Protein AF-A0A938AWG0-F1 (afdb_monomer_lite)

Secondary structure (DSSP, 8-state):
-HHHHHHHHHHHHHHHHHHTT-EEEESS--SS--PPPPTTS-TTT-TTGGG-SEEEE-TTS-EEEEEEEE-SS-HHHHHHHHGGGGG-TTPEEEEEE-SSSHHHHHHHHHHHHHHHS-TT-

Sequence (121 aa):
MPGDKHNDIVRSIVQLGKSLSFRPYAVDNVGEPCIPLPRSIDSGMLTDVEQIDAIWFNEFLFPKYAFEVEITTGVKPGIQRLYQLRHFVDCKLFVVIEAGGDSAEAYRNKFDRIIESDPFN

Foldseek 3Di:
DVVVVQLVVLVVVCVVLVVVVWQKDALDPSVDDHDPQDVVPVCVQLVCLSVFGMFTAHPVRQTQETEDEDADLDPVVNVVNQVSCVVRVNYDYDYHYDPDDPSVVVNVVVVVVCVVPPVPD

pLDDT: mean 84.15, std 13.61, range [40.16, 98.19]

Structure (mmCIF, N/CA/C/O backbone):
data_AF-A0A938AWG0-F1
#
_entry.id   AF-A0A938AWG0-F1
#
loop_
_atom_site.group_PDB
_atom_site.id
_atom_site.type_symbol
_atom_site.label_atom_id
_atom_site.label_alt_id
_atom_site.label_comp_id
_atom_site.label_asym_id
_atom_site.label_entity_id
_atom_site.label_seq_id
_atom_site.pdbx_PDB_ins_code
_atom_site.Cartn_x
_atom_site.Cartn_y
_atom_site.Cartn_z
_atom_site.occupancy
_atom_site.B_iso_or_equiv
_atom_site.auth_seq_id
_atom_site.auth_comp_id
_atom_site.auth_asym_id
_atom_site.auth_atom_id
_atom_site.pdbx_PDB_model_num
ATOM 1 N N . MET A 1 1 ? 9.842 14.387 -13.574 1.00 40.16 1 MET A N 1
ATOM 2 C CA . MET A 1 1 ? 10.834 13.744 -12.674 1.00 40.16 1 MET A CA 1
ATOM 3 C C . MET A 1 1 ? 10.245 12.413 -12.206 1.00 40.16 1 MET A C 1
ATOM 5 O O . MET A 1 1 ? 9.034 12.272 -12.285 1.00 40.16 1 MET A O 1
ATOM 9 N N . PRO A 1 2 ? 11.029 11.427 -11.740 1.00 48.06 2 PRO A N 1
ATOM 10 C CA . PRO A 1 2 ? 10.503 10.126 -11.291 1.00 48.06 2 PRO A CA 1
ATOM 11 C C . PRO A 1 2 ? 9.385 10.204 -10.227 1.00 48.06 2 PRO A C 1
ATOM 13 O O . PRO A 1 2 ? 8.542 9.314 -10.175 1.00 48.06 2 PRO A O 1
ATOM 16 N N . GLY A 1 3 ? 9.325 11.291 -9.444 1.00 57.06 3 GLY A N 1
ATOM 17 C CA . GLY A 1 3 ? 8.281 11.525 -8.435 1.00 57.06 3 GLY A CA 1
ATOM 18 C C . GLY A 1 3 ? 6.873 11.804 -8.978 1.00 57.06 3 GLY A C 1
ATOM 19 O O . GLY A 1 3 ? 5.908 11.605 -8.250 1.00 57.06 3 GLY A O 1
ATOM 20 N N . ASP A 1 4 ? 6.721 12.201 -10.247 1.00 76.75 4 ASP A N 1
ATOM 21 C CA . ASP A 1 4 ? 5.393 12.508 -10.802 1.00 76.75 4 ASP A CA 1
ATOM 22 C C . ASP A 1 4 ? 4.584 11.218 -11.026 1.00 76.75 4 ASP A C 1
ATOM 24 O O . ASP A 1 4 ? 3.445 11.090 -10.587 1.00 76.75 4 ASP A O 1
ATOM 28 N N . LYS A 1 5 ? 5.217 10.201 -11.625 1.00 85.94 5 LYS A N 1
ATOM 29 C CA . LYS A 1 5 ? 4.547 8.947 -11.996 1.00 85.94 5 LYS A CA 1
ATOM 30 C C . LYS A 1 5 ? 4.267 8.035 -10.801 1.00 85.94 5 LYS A C 1
ATOM 32 O O . LYS A 1 5 ? 3.223 7.391 -10.767 1.00 85.94 5 LYS A O 1
ATOM 37 N N . HIS A 1 6 ? 5.181 7.995 -9.830 1.00 89.12 6 HIS A N 1
ATOM 38 C CA . HIS A 1 6 ? 4.977 7.285 -8.563 1.00 89.12 6 HIS A CA 1
ATOM 39 C C . HIS A 1 6 ? 3.702 7.765 -7.882 1.00 89.12 6 HIS A C 1
ATOM 41 O O . HIS A 1 6 ? 2.768 6.995 -7.654 1.00 89.12 6 HIS A O 1
ATOM 47 N N . ASN A 1 7 ? 3.630 9.077 -7.674 1.00 91.69 7 ASN A N 1
ATOM 48 C CA . ASN A 1 7 ? 2.528 9.693 -6.962 1.00 91.69 7 ASN A CA 1
ATOM 49 C C . ASN A 1 7 ? 1.218 9.600 -7.746 1.00 91.69 7 ASN A C 1
ATOM 51 O O . ASN A 1 7 ? 0.165 9.499 -7.125 1.00 91.69 7 ASN A O 1
ATOM 55 N N . ASP A 1 8 ? 1.252 9.565 -9.080 1.00 92.50 8 ASP A N 1
ATOM 56 C CA . ASP A 1 8 ? 0.058 9.323 -9.896 1.00 92.50 8 ASP A CA 1
ATOM 57 C C . ASP A 1 8 ? -0.508 7.900 -9.715 1.00 92.50 8 ASP A C 1
ATOM 59 O O . ASP A 1 8 ? -1.729 7.723 -9.617 1.00 92.50 8 ASP A O 1
ATOM 63 N N . ILE A 1 9 ? 0.354 6.880 -9.612 1.00 93.38 9 ILE A N 1
ATOM 64 C CA . ILE A 1 9 ? -0.075 5.501 -9.322 1.00 93.38 9 ILE A CA 1
ATOM 65 C C . ILE A 1 9 ? -0.610 5.407 -7.891 1.00 93.38 9 ILE A C 1
ATOM 67 O O . ILE A 1 9 ? -1.716 4.902 -7.689 1.00 93.38 9 ILE A O 1
ATOM 71 N N . VAL A 1 10 ? 0.117 5.940 -6.904 1.00 95.19 10 VAL A N 1
ATOM 72 C CA . VAL A 1 10 ? -0.331 5.950 -5.501 1.00 95.19 10 VAL A CA 1
ATOM 73 C C . VAL A 1 10 ? -1.656 6.709 -5.359 1.00 95.19 10 VAL A C 1
ATOM 75 O O . VAL A 1 10 ? -2.578 6.211 -4.712 1.00 95.19 10 VAL A O 1
ATOM 78 N N . ARG A 1 11 ? -1.830 7.853 -6.038 1.00 96.25 11 ARG A N 1
ATOM 79 C CA . ARG A 1 11 ? -3.111 8.582 -6.094 1.00 96.25 11 ARG A CA 1
ATOM 80 C C . ARG A 1 11 ? -4.235 7.696 -6.624 1.00 96.25 11 ARG A C 1
ATOM 82 O O . ARG A 1 11 ? -5.308 7.655 -6.026 1.00 96.25 11 ARG A O 1
ATOM 89 N N . SER A 1 12 ? -3.984 6.965 -7.709 1.00 96.50 12 SER A N 1
ATOM 90 C CA . SER A 1 12 ? -4.964 6.048 -8.303 1.00 96.50 12 SER A CA 1
ATOM 91 C C . SER A 1 12 ? -5.350 4.924 -7.331 1.00 96.50 12 SER A C 1
ATOM 93 O O . SER A 1 12 ? -6.531 4.605 -7.190 1.00 96.50 12 SER A O 1
ATOM 95 N N . ILE A 1 13 ? -4.377 4.370 -6.598 1.00 97.38 13 ILE A N 1
ATOM 96 C CA . ILE A 1 13 ? -4.604 3.376 -5.537 1.00 97.38 13 ILE A CA 1
ATOM 97 C C . ILE A 1 13 ? -5.467 3.974 -4.416 1.00 97.38 13 ILE A C 1
ATOM 99 O O . ILE A 1 13 ? -6.452 3.369 -3.998 1.00 97.38 13 ILE A O 1
ATOM 103 N N . VAL A 1 14 ? -5.158 5.182 -3.943 1.00 98.19 14 VAL A N 1
ATOM 104 C CA . VAL A 1 14 ? -5.939 5.865 -2.897 1.00 98.19 14 VAL A CA 1
ATOM 105 C C . VAL A 1 14 ? -7.388 6.102 -3.339 1.00 98.19 14 VAL A C 1
ATOM 107 O O . VAL A 1 14 ? -8.324 5.792 -2.595 1.00 98.19 14 VAL A O 1
ATOM 110 N N . GLN A 1 15 ? -7.594 6.611 -4.556 1.00 98.12 15 GLN A N 1
ATOM 111 C CA . GLN A 1 15 ? -8.924 6.861 -5.119 1.00 98.12 15 GLN A CA 1
ATOM 112 C C . GLN A 1 15 ? -9.733 5.568 -5.272 1.00 98.12 15 GLN A C 1
ATOM 114 O O . GLN A 1 15 ? -10.911 5.529 -4.901 1.00 98.12 15 GLN A O 1
ATOM 119 N N . LEU A 1 16 ? -9.098 4.491 -5.745 1.00 98.06 16 LEU A N 1
ATOM 120 C CA . LEU A 1 16 ? -9.731 3.180 -5.856 1.00 98.06 16 LEU A CA 1
ATOM 121 C C . LEU A 1 16 ? -10.168 2.661 -4.481 1.00 98.06 16 LEU A C 1
ATOM 123 O O . LEU A 1 16 ? -11.325 2.270 -4.321 1.00 98.06 16 LEU A O 1
ATOM 127 N N . GLY A 1 17 ? -9.296 2.735 -3.473 1.00 97.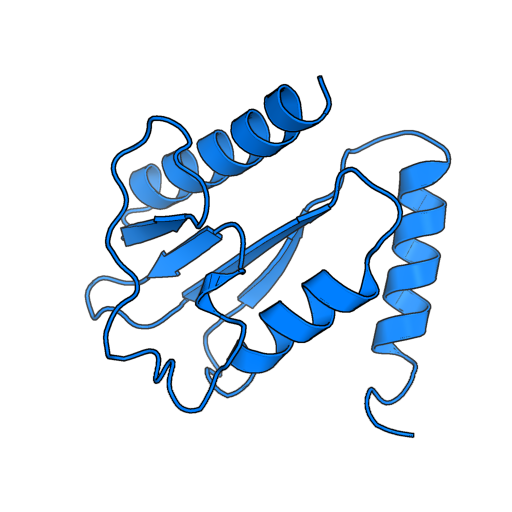94 17 GLY A N 1
ATOM 128 C CA . GLY A 1 17 ? -9.617 2.331 -2.104 1.00 97.94 17 GLY A CA 1
ATOM 129 C C . GLY A 1 17 ? -10.846 3.056 -1.556 1.00 97.94 17 GLY A C 1
ATOM 130 O O . GLY A 1 17 ? -11.767 2.414 -1.049 1.00 97.94 17 GLY A O 1
ATOM 131 N N . LYS A 1 18 ? -10.919 4.381 -1.742 1.00 97.31 18 LYS A N 1
ATOM 132 C CA . LYS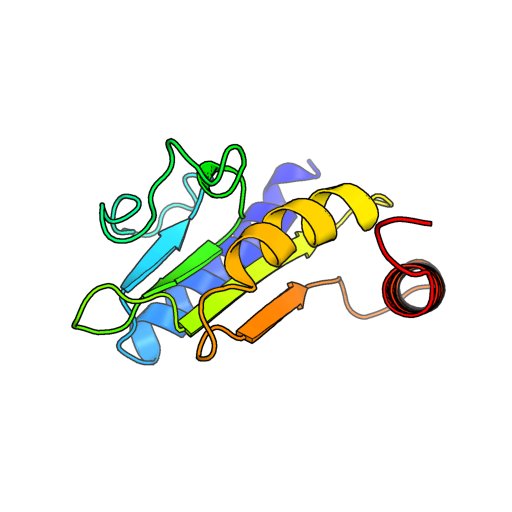 A 1 18 ? -12.089 5.194 -1.355 1.00 97.31 18 LYS A CA 1
ATOM 133 C C . LYS A 1 18 ? -13.360 4.758 -2.078 1.00 97.31 18 LYS A C 1
ATOM 135 O O . LYS A 1 18 ? -14.396 4.608 -1.436 1.00 97.31 18 LYS A O 1
ATOM 140 N N . SER A 1 19 ? -13.286 4.527 -3.392 1.00 98.00 19 SER A N 1
ATOM 141 C CA . SER A 1 19 ? -14.442 4.089 -4.193 1.00 98.00 19 SER A CA 1
ATOM 142 C C . SER A 1 19 ? -14.996 2.731 -3.743 1.00 98.00 19 SER A C 1
ATOM 144 O O . SER A 1 19 ? -16.193 2.477 -3.847 1.00 98.00 19 SER A O 1
ATOM 146 N N . LEU A 1 20 ? -14.133 1.892 -3.165 1.00 97.56 20 LEU A N 1
ATOM 147 C CA . LEU A 1 20 ? -14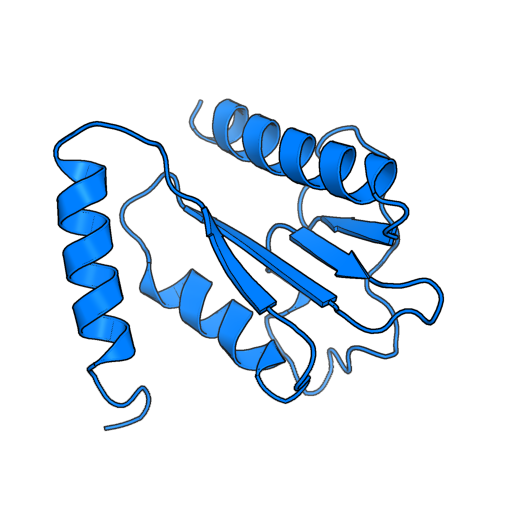.464 0.586 -2.599 1.00 97.56 20 LEU A CA 1
ATOM 148 C C . LEU A 1 20 ? -14.783 0.648 -1.092 1.00 97.56 20 LEU A C 1
ATOM 150 O O . LEU A 1 20 ? -14.841 -0.387 -0.434 1.00 97.56 20 LEU A O 1
ATOM 154 N N . SER A 1 21 ? -15.025 1.845 -0.545 1.00 96.94 21 SER A N 1
ATOM 155 C CA . SER A 1 21 ? -15.359 2.092 0.870 1.00 96.94 21 SER A CA 1
ATOM 156 C C . SER A 1 21 ? -14.264 1.726 1.885 1.00 96.94 21 SER A C 1
ATOM 158 O O . SER A 1 21 ? -14.551 1.543 3.070 1.00 96.94 21 SER A O 1
ATOM 160 N N . PHE A 1 22 ? -13.000 1.660 1.461 1.00 98.12 22 PHE A N 1
ATOM 161 C CA . PHE A 1 22 ? -11.865 1.591 2.381 1.00 98.12 22 PHE A CA 1
ATOM 162 C C . PHE A 1 22 ? -11.447 2.981 2.864 1.00 98.12 22 PHE A C 1
ATOM 164 O O . PHE A 1 22 ? -11.756 4.010 2.259 1.00 98.12 22 PHE A O 1
ATOM 171 N N . ARG A 1 23 ? -10.697 3.005 3.967 1.00 97.81 23 ARG A N 1
ATOM 172 C CA . ARG A 1 23 ? -10.044 4.200 4.508 1.00 97.81 23 ARG A CA 1
ATOM 173 C C . ARG A 1 23 ? -8.549 4.120 4.190 1.00 97.81 23 ARG A C 1
ATOM 175 O O . ARG A 1 23 ? -7.850 3.369 4.867 1.00 97.81 23 ARG A O 1
ATOM 182 N N . PRO A 1 24 ? -8.056 4.803 3.147 1.00 97.88 24 PRO A N 1
ATOM 183 C CA . PRO A 1 24 ? -6.656 4.706 2.760 1.00 97.88 24 PRO A CA 1
ATOM 184 C C . PRO A 1 24 ? -5.748 5.594 3.616 1.00 97.88 24 PRO A C 1
ATOM 186 O O . PRO A 1 24 ? -6.116 6.707 3.993 1.00 97.88 24 PRO A O 1
ATOM 189 N N . TYR A 1 25 ? -4.549 5.086 3.859 1.00 96.94 25 TYR A N 1
ATOM 190 C CA . TYR A 1 25 ? -3.336 5.801 4.235 1.00 96.94 25 TYR A CA 1
ATOM 191 C C . TYR A 1 25 ? -2.412 5.848 3.012 1.00 96.94 25 TYR A C 1
ATOM 193 O O . TYR A 1 25 ? -2.405 4.896 2.227 1.00 96.94 25 TYR A O 1
ATOM 201 N N . ALA A 1 26 ? -1.633 6.918 2.879 1.00 96.50 26 ALA A N 1
ATOM 202 C CA . ALA A 1 26 ? -0.515 7.008 1.948 1.00 96.50 26 ALA A CA 1
ATOM 203 C C . ALA A 1 26 ? 0.653 7.729 2.630 1.00 96.50 26 ALA A C 1
ATOM 205 O O . ALA A 1 26 ? 0.411 8.674 3.389 1.00 96.50 26 ALA A O 1
ATOM 206 N N . VAL A 1 27 ? 1.886 7.284 2.371 1.00 93.19 27 VAL A N 1
ATOM 207 C CA . VAL A 1 27 ? 3.096 7.915 2.933 1.00 93.19 27 VAL A CA 1
ATOM 208 C C . VAL A 1 27 ? 3.302 9.318 2.362 1.00 93.19 27 VAL A C 1
ATOM 210 O O . VAL A 1 27 ? 3.537 10.277 3.099 1.00 93.19 27 VAL A O 1
ATOM 213 N N . ASP A 1 28 ? 3.138 9.445 1.047 1.00 91.44 28 ASP A N 1
ATOM 214 C CA . ASP A 1 28 ? 3.310 10.691 0.321 1.00 91.44 28 ASP A CA 1
ATOM 215 C C . ASP A 1 28 ? 2.006 11.484 0.243 1.00 91.44 28 ASP A C 1
ATOM 217 O O . ASP A 1 28 ? 0.898 10.948 0.120 1.00 91.44 28 ASP A O 1
ATOM 221 N N . ASN A 1 29 ? 2.136 12.812 0.220 1.00 91.06 29 ASN A N 1
ATOM 222 C CA . ASN A 1 29 ? 1.010 13.680 -0.087 1.00 91.06 29 ASN A CA 1
ATOM 223 C C . ASN A 1 29 ? 0.705 13.639 -1.590 1.00 91.06 29 ASN A C 1
ATOM 225 O O . ASN A 1 29 ? 1.242 14.415 -2.381 1.00 91.06 29 ASN A O 1
ATOM 229 N N . VAL A 1 30 ? -0.212 12.755 -1.971 1.00 92.56 30 VAL A N 1
ATOM 230 C CA . VAL A 1 30 ? -0.650 12.583 -3.362 1.00 92.56 30 VAL A CA 1
ATOM 231 C C . VAL A 1 30 ? -1.824 13.488 -3.760 1.00 92.56 30 VAL A C 1
ATOM 233 O O . VAL A 1 30 ? -2.393 13.322 -4.839 1.00 92.56 30 VAL A O 1
ATOM 236 N N . GLY A 1 31 ? -2.193 14.467 -2.926 1.00 91.94 31 GLY A N 1
ATOM 237 C CA . GLY A 1 31 ? -3.313 15.384 -3.184 1.00 91.94 31 GLY A CA 1
ATOM 238 C C . GLY A 1 31 ? -4.699 14.783 -2.919 1.00 91.94 31 GLY A C 1
ATOM 239 O O . GLY A 1 31 ? -5.706 15.395 -3.261 1.00 91.94 31 GLY A O 1
ATOM 240 N N . GLU A 1 32 ? -4.759 13.606 -2.292 1.00 92.56 32 GLU A N 1
ATOM 241 C CA . GLU A 1 32 ? -5.994 12.939 -1.883 1.00 92.56 32 GLU A CA 1
ATOM 242 C C . GLU A 1 32 ? -6.083 12.848 -0.356 1.00 92.56 32 GLU A C 1
ATOM 244 O O . GLU A 1 32 ? -5.130 12.394 0.281 1.00 92.56 32 GLU A O 1
ATOM 249 N N . PRO A 1 33 ? -7.229 13.202 0.257 1.00 94.19 33 PRO A N 1
ATOM 250 C CA . PRO A 1 33 ? -7.426 13.006 1.687 1.00 94.19 33 PRO A CA 1
ATOM 251 C C . PRO A 1 33 ? -7.251 11.536 2.082 1.00 94.19 33 PRO A C 1
ATOM 253 O O . PRO A 1 33 ? -7.971 10.674 1.563 1.00 94.19 33 PRO A O 1
ATOM 256 N N . CYS A 1 34 ? -6.335 11.288 3.016 1.00 96.81 34 CYS A N 1
ATOM 257 C CA . CYS A 1 34 ? -6.034 9.987 3.611 1.00 96.81 34 CYS A CA 1
ATOM 258 C C . CYS A 1 34 ? -6.161 10.067 5.137 1.00 96.81 34 CYS A C 1
ATOM 260 O O . CYS A 1 34 ? -6.049 11.145 5.727 1.00 96.81 34 CYS A O 1
ATOM 262 N N . ILE A 1 35 ? -6.406 8.928 5.783 1.00 95.88 35 ILE A N 1
ATOM 263 C CA . ILE A 1 35 ? -6.343 8.842 7.244 1.00 95.88 35 ILE A CA 1
ATOM 264 C C . ILE A 1 35 ? -4.878 8.765 7.700 1.00 95.88 35 ILE A C 1
ATOM 266 O O . ILE A 1 35 ? -4.044 8.245 6.957 1.00 95.88 35 ILE A O 1
ATOM 270 N N . PRO A 1 36 ? -4.540 9.236 8.913 1.00 93.31 36 PRO A N 1
ATOM 271 C CA . PRO A 1 36 ? -3.251 8.911 9.511 1.00 93.31 36 PRO A CA 1
ATOM 272 C C . PRO A 1 36 ? -3.160 7.407 9.788 1.00 93.31 36 PRO A C 1
ATOM 274 O O . PRO A 1 36 ? -4.186 6.729 9.913 1.00 93.31 36 PRO A O 1
ATOM 277 N N . LEU A 1 37 ? -1.935 6.900 9.941 1.00 91.12 37 LEU A N 1
ATOM 278 C CA . LEU A 1 37 ? -1.706 5.509 10.312 1.00 91.12 37 LEU A CA 1
ATOM 279 C C . LEU A 1 37 ? -2.431 5.196 11.642 1.00 91.12 37 LEU A C 1
ATOM 281 O O . LEU A 1 37 ? -2.197 5.880 12.646 1.00 91.12 37 LEU A O 1
ATOM 285 N N . PRO A 1 38 ? -3.354 4.218 11.674 1.00 90.75 38 PRO A N 1
ATOM 286 C CA . PRO A 1 38 ? -4.101 3.897 12.883 1.00 90.75 38 PRO A CA 1
ATOM 287 C C . PRO A 1 38 ? -3.221 3.296 13.978 1.00 90.75 38 PRO A C 1
ATOM 289 O O . PRO A 1 38 ? -2.306 2.533 13.697 1.00 90.75 38 PRO A O 1
ATOM 292 N N . ARG A 1 39 ? -3.593 3.512 15.245 1.00 83.94 39 ARG A N 1
ATOM 293 C CA . ARG A 1 39 ? -2.921 2.888 16.405 1.00 83.94 39 ARG A CA 1
ATOM 294 C C . ARG A 1 39 ? -3.031 1.359 16.456 1.00 83.94 39 ARG A C 1
ATOM 296 O O . ARG A 1 39 ? -2.340 0.738 17.252 1.00 83.94 39 ARG A O 1
ATOM 303 N N . SER A 1 40 ? -3.928 0.758 15.670 1.00 78.69 40 SER A N 1
ATOM 304 C CA . SER A 1 40 ? -3.995 -0.702 15.492 1.00 78.69 40 SER A CA 1
ATOM 305 C C . SER A 1 40 ? -2.738 -1.253 14.812 1.00 78.69 40 SER A C 1
ATOM 307 O O . SER A 1 40 ? -2.445 -2.439 14.936 1.00 78.69 40 SER A O 1
ATOM 309 N N . ILE A 1 41 ? -1.995 -0.392 14.116 1.00 81.44 41 ILE A N 1
ATOM 310 C CA . ILE A 1 41 ? -0.636 -0.642 13.668 1.00 81.44 41 ILE A CA 1
ATOM 311 C C . ILE A 1 41 ? 0.294 -0.155 14.779 1.00 81.44 41 ILE A C 1
ATOM 313 O O . ILE A 1 41 ? 0.431 1.048 15.003 1.00 81.44 41 ILE A O 1
ATOM 317 N N . ASP A 1 42 ? 0.912 -1.088 15.500 1.00 74.50 42 ASP A N 1
ATOM 318 C CA . ASP A 1 42 ? 1.931 -0.754 16.494 1.00 74.50 42 ASP A CA 1
ATOM 319 C C . ASP A 1 42 ? 3.226 -0.353 15.777 1.00 74.50 42 ASP A C 1
ATOM 321 O O . ASP A 1 42 ? 4.087 -1.186 15.488 1.00 74.50 42 ASP A O 1
ATOM 325 N N . SER A 1 43 ? 3.357 0.938 15.464 1.00 64.19 43 SER A N 1
ATOM 326 C CA . SER A 1 43 ? 4.560 1.493 14.836 1.00 64.19 43 SER A CA 1
ATOM 327 C C . SER A 1 43 ? 5.811 1.372 15.716 1.00 64.19 43 SER A C 1
ATOM 329 O O . SER A 1 43 ? 6.920 1.500 15.208 1.00 64.19 43 SER A O 1
ATOM 331 N N . GLY A 1 44 ? 5.668 1.076 17.016 1.00 61.62 44 GLY A N 1
ATOM 332 C CA . GLY A 1 44 ? 6.794 0.766 17.898 1.00 61.62 44 GLY A CA 1
ATOM 333 C C . GLY A 1 44 ? 7.388 -0.625 17.658 1.00 61.62 44 GLY A C 1
ATOM 334 O O . GLY A 1 44 ? 8.560 -0.846 17.956 1.00 61.62 44 GLY A O 1
ATOM 335 N N . MET A 1 45 ? 6.604 -1.552 17.097 1.00 61.72 45 MET A N 1
ATOM 336 C CA . MET A 1 45 ? 7.055 -2.895 16.709 1.00 61.72 45 MET A CA 1
ATOM 337 C C . MET A 1 45 ? 7.286 -3.052 15.205 1.00 61.72 45 MET A C 1
ATOM 339 O O . MET A 1 45 ? 8.041 -3.934 14.796 1.00 61.72 45 MET A O 1
ATOM 343 N N . LEU A 1 46 ? 6.646 -2.216 14.387 1.00 73.44 46 LEU A N 1
ATOM 344 C CA . LEU A 1 46 ? 6.704 -2.270 12.930 1.00 73.44 46 LEU A CA 1
ATOM 345 C C . LEU A 1 46 ? 7.396 -1.007 12.398 1.00 73.44 46 LEU A C 1
ATOM 347 O O . LEU A 1 46 ? 6.743 -0.033 12.020 1.00 73.44 46 LEU A O 1
ATOM 351 N N . THR A 1 47 ? 8.730 -1.029 12.431 1.00 73.06 47 THR A N 1
ATOM 352 C CA . THR A 1 47 ? 9.612 0.135 12.247 1.00 73.06 47 THR A CA 1
ATOM 353 C C . THR A 1 47 ? 9.468 0.853 10.913 1.00 73.06 47 THR A C 1
ATOM 355 O O . THR A 1 47 ? 9.767 2.038 10.852 1.00 73.06 47 THR A O 1
ATOM 358 N N . ASP A 1 48 ? 9.006 0.174 9.860 1.00 84.00 48 ASP A N 1
ATOM 359 C CA . ASP A 1 48 ? 8.968 0.752 8.509 1.00 84.00 48 ASP A CA 1
ATOM 360 C C . ASP A 1 48 ? 7.575 0.696 7.869 1.00 84.00 48 ASP A C 1
ATOM 362 O O . ASP A 1 48 ? 7.430 0.928 6.671 1.00 84.00 48 ASP A O 1
ATOM 366 N N . VAL A 1 49 ? 6.520 0.414 8.643 1.00 86.19 49 VAL A N 1
ATOM 367 C CA . VAL A 1 49 ? 5.146 0.412 8.103 1.00 86.19 49 VAL A CA 1
ATOM 368 C C . VAL A 1 49 ? 4.690 1.811 7.686 1.00 86.19 49 VAL A C 1
ATOM 370 O O . VAL A 1 49 ? 3.911 1.944 6.745 1.00 86.19 49 VAL A O 1
ATOM 373 N N . GLU A 1 50 ? 5.213 2.860 8.322 1.00 88.75 50 GLU A N 1
ATOM 374 C CA . GLU A 1 50 ? 4.994 4.251 7.900 1.00 88.75 50 GLU A CA 1
ATOM 375 C C . GLU A 1 50 ? 5.650 4.598 6.556 1.00 88.75 50 GLU A C 1
ATOM 377 O O . GLU A 1 50 ? 5.386 5.657 6.003 1.00 88.75 50 GLU A O 1
ATOM 382 N N . GLN A 1 51 ? 6.504 3.720 6.027 1.00 91.25 51 GLN A N 1
ATOM 383 C CA . GLN A 1 51 ? 7.140 3.891 4.723 1.00 91.25 51 GLN A CA 1
ATOM 384 C C . GLN A 1 51 ? 6.434 3.097 3.617 1.00 91.25 51 GLN A C 1
ATOM 386 O O . GLN A 1 51 ? 6.907 3.104 2.486 1.00 91.25 51 GLN A O 1
ATOM 391 N N . ILE A 1 52 ? 5.338 2.393 3.926 1.00 93.25 52 ILE A N 1
ATOM 392 C CA . ILE A 1 52 ? 4.537 1.703 2.910 1.00 93.25 52 ILE A CA 1
ATOM 393 C C . ILE A 1 52 ? 3.746 2.740 2.116 1.00 93.25 52 ILE A C 1
ATOM 395 O O . ILE A 1 52 ? 2.992 3.524 2.700 1.00 93.25 52 ILE A O 1
ATOM 399 N N . ASP A 1 53 ? 3.861 2.695 0.787 1.00 94.88 53 ASP A N 1
ATOM 400 C CA . ASP A 1 53 ? 3.307 3.727 -0.096 1.00 94.88 53 ASP A CA 1
ATOM 401 C C . ASP A 1 53 ? 1.811 3.956 0.101 1.00 94.88 53 ASP A C 1
ATOM 403 O O . ASP A 1 53 ? 1.357 5.102 0.164 1.00 94.88 53 ASP A O 1
ATOM 407 N N . ALA A 1 54 ? 1.036 2.872 0.225 1.00 97.12 54 ALA A N 1
ATOM 408 C CA . ALA A 1 54 ? -0.376 2.949 0.569 1.00 97.12 54 ALA A CA 1
ATOM 409 C C . ALA A 1 54 ? -0.873 1.733 1.360 1.00 97.12 54 ALA A C 1
ATOM 411 O O . ALA A 1 54 ? -0.523 0.586 1.084 1.00 97.12 54 ALA A O 1
ATOM 412 N N . ILE A 1 55 ? -1.788 1.977 2.301 1.00 97.44 55 ILE A N 1
ATOM 413 C CA . ILE A 1 55 ? -2.481 0.928 3.062 1.00 97.44 55 ILE A CA 1
ATOM 414 C C . ILE A 1 55 ? -3.974 1.226 3.072 1.00 97.44 55 ILE A C 1
ATOM 416 O O . ILE A 1 55 ? -4.397 2.341 3.365 1.00 97.44 55 ILE A O 1
ATOM 420 N N . TRP A 1 56 ? -4.800 0.228 2.778 1.00 97.94 56 TRP A N 1
ATOM 421 C CA . TRP A 1 56 ? -6.250 0.325 2.890 1.00 97.94 56 TRP A CA 1
ATOM 422 C C . TRP A 1 56 ? -6.734 -0.344 4.167 1.00 97.94 56 TRP A C 1
ATOM 424 O O . TRP A 1 56 ? -6.517 -1.540 4.391 1.00 97.94 56 TRP A O 1
ATOM 434 N N . PHE A 1 57 ? -7.467 0.425 4.965 1.00 97.00 57 PHE A N 1
ATOM 435 C CA . PHE A 1 57 ? -8.091 -0.041 6.192 1.00 97.00 57 PHE A CA 1
ATOM 436 C C . PHE A 1 57 ? -9.593 -0.246 6.009 1.00 97.00 57 PHE A C 1
ATOM 438 O O . PHE A 1 57 ? -10.254 0.502 5.284 1.00 97.00 57 PHE A O 1
ATOM 445 N N . ASN A 1 58 ? -10.150 -1.245 6.691 1.00 95.62 58 ASN A N 1
ATOM 446 C CA . ASN A 1 58 ? -11.601 -1.399 6.790 1.00 95.62 58 ASN A CA 1
ATOM 447 C C . ASN A 1 58 ? -12.221 -0.364 7.756 1.00 95.62 58 ASN A C 1
ATOM 449 O O . ASN A 1 58 ? -11.540 0.483 8.339 1.00 95.62 58 ASN A O 1
ATOM 453 N N . GLU A 1 59 ? -13.536 -0.447 7.957 1.00 94.94 59 GLU A N 1
ATOM 454 C CA . GLU A 1 59 ? -14.280 0.443 8.859 1.00 94.94 59 GLU A CA 1
ATOM 455 C C . GLU A 1 59 ? -13.820 0.387 10.330 1.00 94.94 59 GLU A C 1
ATOM 457 O O . GLU A 1 59 ? -13.953 1.376 11.056 1.00 94.94 59 GLU A O 1
ATOM 462 N N . PHE A 1 60 ? -13.217 -0.732 10.738 1.00 93.69 60 PHE A N 1
ATOM 463 C CA . PHE A 1 60 ? -12.667 -0.975 12.074 1.00 93.69 60 PHE A CA 1
ATOM 464 C C . PHE A 1 60 ? -11.171 -0.648 12.185 1.00 93.69 60 PHE A C 1
ATOM 466 O O . PHE A 1 60 ? -10.561 -0.927 13.212 1.00 93.69 60 PHE A O 1
ATOM 473 N N . LEU A 1 61 ? -10.577 -0.045 11.150 1.00 93.94 61 LEU A N 1
ATOM 474 C CA . LEU A 1 61 ? -9.158 0.315 11.096 1.00 93.94 61 LEU A CA 1
ATOM 475 C C . LEU A 1 61 ? -8.192 -0.884 11.146 1.00 93.94 61 LEU A C 1
ATOM 477 O O . LEU A 1 61 ? -7.055 -0.746 11.591 1.00 93.94 61 LEU A O 1
ATOM 481 N N . PHE A 1 62 ? -8.605 -2.051 10.648 1.00 93.38 62 PHE A N 1
ATOM 482 C CA . PHE A 1 62 ? -7.692 -3.166 10.383 1.00 93.38 62 PHE A CA 1
ATOM 483 C C . PHE A 1 62 ? -7.173 -3.108 8.942 1.00 93.38 62 PHE A C 1
ATOM 485 O O . PHE A 1 62 ? -7.971 -2.852 8.029 1.00 93.38 62 PHE A O 1
ATOM 492 N N . PRO A 1 63 ? -5.867 -3.347 8.714 1.00 95.00 63 PRO A N 1
ATOM 493 C CA . PRO A 1 63 ? -5.299 -3.343 7.373 1.00 95.00 63 PRO A CA 1
ATOM 494 C C . PRO A 1 63 ? -5.866 -4.517 6.567 1.00 95.00 63 PRO A C 1
ATOM 496 O O . PRO A 1 63 ? -5.898 -5.656 7.035 1.00 95.00 63 PRO A O 1
ATOM 499 N N . LYS A 1 64 ? -6.328 -4.241 5.347 1.00 96.44 64 LYS A N 1
ATOM 500 C CA . LYS A 1 64 ? -6.860 -5.254 4.421 1.00 96.44 64 LYS A CA 1
ATOM 501 C C . LYS A 1 64 ? -6.021 -5.391 3.156 1.00 96.44 64 LYS A C 1
ATOM 503 O O . LYS A 1 64 ? -5.901 -6.494 2.630 1.00 96.44 64 LYS A O 1
ATOM 508 N N . TYR A 1 65 ? -5.422 -4.296 2.699 1.00 97.94 65 TYR A N 1
ATOM 509 C CA . TYR A 1 65 ? -4.558 -4.275 1.522 1.00 97.94 65 TYR A CA 1
ATOM 510 C C . TYR A 1 65 ? -3.388 -3.327 1.780 1.00 97.94 65 TYR A C 1
ATOM 512 O O . TYR A 1 65 ? -3.601 -2.258 2.351 1.00 97.94 65 TYR A O 1
ATOM 520 N N . ALA A 1 66 ? -2.184 -3.701 1.370 1.00 96.81 66 ALA A N 1
ATOM 521 C CA . ALA A 1 66 ? -0.998 -2.855 1.437 1.00 96.81 66 ALA A CA 1
ATOM 522 C C . ALA A 1 66 ? -0.262 -2.899 0.099 1.00 96.81 66 ALA A C 1
ATOM 524 O O . ALA A 1 66 ? -0.199 -3.955 -0.534 1.00 96.81 66 ALA A O 1
ATOM 525 N N . PHE A 1 67 ? 0.255 -1.753 -0.327 1.00 96.06 67 PHE A N 1
ATOM 526 C CA . PHE A 1 67 ? 0.789 -1.546 -1.665 1.00 96.06 67 PHE A CA 1
ATOM 527 C C . PHE A 1 67 ? 2.148 -0.860 -1.588 1.00 96.06 67 PHE A C 1
ATOM 529 O O . PHE A 1 67 ? 2.287 0.154 -0.910 1.00 96.06 67 PHE A O 1
ATOM 536 N N . GLU A 1 68 ? 3.104 -1.403 -2.332 1.00 92.94 68 GLU A N 1
ATOM 537 C CA . GLU A 1 68 ? 4.381 -0.770 -2.669 1.00 92.94 68 GLU A CA 1
ATOM 538 C C . GLU A 1 68 ? 4.417 -0.533 -4.175 1.00 92.94 68 GLU A C 1
ATOM 540 O O . GLU A 1 68 ? 4.188 -1.467 -4.948 1.00 92.94 68 GLU A O 1
ATOM 545 N N . VAL A 1 69 ? 4.674 0.697 -4.600 1.00 90.50 69 VAL A N 1
ATOM 546 C CA . VAL A 1 69 ? 4.759 1.107 -5.998 1.00 90.50 69 VAL A CA 1
ATOM 547 C C . VAL A 1 69 ? 6.229 1.216 -6.380 1.00 90.50 69 VAL A C 1
ATOM 549 O O . VAL A 1 69 ? 6.899 2.215 -6.145 1.00 90.50 69 VAL A O 1
ATOM 552 N N . GLU A 1 70 ? 6.745 0.198 -7.056 1.00 84.75 70 GLU A N 1
ATOM 553 C CA . GLU A 1 70 ? 8.150 0.179 -7.441 1.00 84.75 70 GLU A CA 1
ATOM 554 C C . GLU A 1 70 ? 8.308 0.566 -8.916 1.00 84.75 70 GLU A C 1
ATOM 556 O O . GLU A 1 70 ? 8.006 -0.199 -9.835 1.00 84.75 70 GLU A O 1
ATOM 561 N N . ILE A 1 71 ? 8.808 1.784 -9.140 1.00 76.00 71 ILE A N 1
ATOM 562 C CA . ILE A 1 71 ? 9.138 2.316 -10.476 1.00 76.00 71 ILE A CA 1
ATO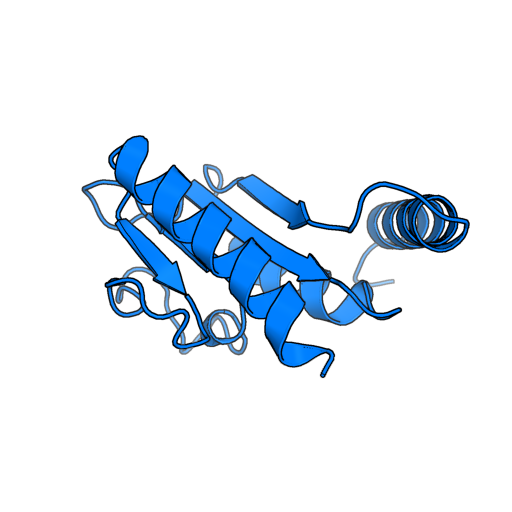M 563 C C . ILE A 1 71 ? 10.631 2.132 -10.797 1.00 76.00 71 ILE A C 1
ATOM 565 O O . ILE A 1 71 ? 11.039 2.217 -11.956 1.00 76.00 71 ILE A O 1
ATOM 569 N N . THR A 1 72 ? 11.462 1.845 -9.791 1.00 62.59 72 THR A N 1
ATOM 570 C CA . THR A 1 72 ? 12.912 1.671 -9.938 1.00 62.59 72 THR A CA 1
ATOM 571 C C . THR A 1 72 ? 13.352 0.235 -9.638 1.00 62.59 72 THR A C 1
ATOM 573 O O . THR A 1 72 ? 12.550 -0.680 -9.508 1.00 62.59 72 THR A O 1
ATOM 576 N N . THR A 1 73 ? 14.651 -0.058 -9.661 1.00 55.25 73 THR A N 1
ATOM 577 C CA . THR A 1 73 ? 15.142 -1.448 -9.685 1.00 55.25 73 THR A CA 1
ATOM 578 C C . THR A 1 73 ? 15.247 -2.129 -8.307 1.00 55.25 73 THR A C 1
ATOM 580 O O . THR A 1 73 ? 16.028 -3.079 -8.174 1.00 55.25 73 THR A O 1
ATOM 583 N N . GLY A 1 74 ? 14.498 -1.682 -7.290 1.00 64.69 74 GLY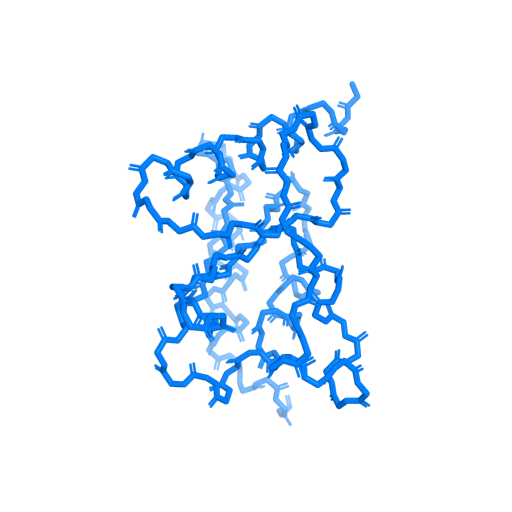 A N 1
ATOM 584 C CA . GLY A 1 74 ? 14.709 -2.042 -5.883 1.00 64.69 74 GLY A CA 1
ATOM 585 C C . GLY A 1 74 ? 13.568 -2.801 -5.196 1.00 64.69 74 GLY A C 1
ATOM 586 O O . GLY A 1 74 ? 12.988 -2.296 -4.254 1.00 64.69 74 GLY A O 1
ATOM 587 N N . VAL A 1 75 ? 13.311 -4.060 -5.565 1.00 71.00 75 VAL A N 1
ATOM 588 C CA . VAL A 1 75 ? 12.196 -4.873 -5.007 1.00 71.00 75 VAL A CA 1
ATOM 589 C C . VAL A 1 75 ? 12.335 -5.180 -3.503 1.00 71.00 75 VAL A C 1
ATOM 591 O O . VAL A 1 75 ? 11.352 -5.271 -2.770 1.00 71.00 75 VAL A O 1
ATOM 594 N N . LYS A 1 76 ? 13.570 -5.399 -3.031 1.00 76.19 76 LYS A N 1
ATOM 595 C CA . LYS A 1 76 ? 13.827 -5.996 -1.710 1.00 76.19 76 LYS A CA 1
ATOM 596 C C . LYS A 1 76 ? 13.349 -5.121 -0.535 1.00 76.19 76 LYS A C 1
ATOM 598 O O . LYS A 1 76 ? 12.675 -5.675 0.331 1.00 76.19 76 LYS A O 1
ATOM 603 N N . PRO A 1 77 ? 13.635 -3.805 -0.484 1.00 82.19 77 PRO A N 1
ATOM 604 C CA . PRO A 1 77 ? 13.159 -2.953 0.606 1.00 82.19 77 PRO A CA 1
ATOM 605 C C . PRO A 1 77 ? 11.629 -2.877 0.682 1.00 82.19 77 PRO A C 1
ATOM 607 O O . PRO A 1 77 ? 11.080 -3.047 1.766 1.00 82.19 77 PRO A O 1
ATOM 610 N N . GLY A 1 78 ? 10.938 -2.718 -0.455 1.00 83.75 78 GLY A N 1
ATOM 611 C CA . GLY A 1 78 ? 9.470 -2.687 -0.489 1.00 83.75 78 GLY A CA 1
ATOM 612 C C . GLY A 1 78 ? 8.844 -3.986 0.028 1.00 83.75 78 GLY A C 1
ATOM 613 O O . GLY A 1 78 ? 7.962 -3.961 0.884 1.00 83.75 78 GLY A O 1
ATOM 614 N N . ILE A 1 79 ? 9.374 -5.147 -0.382 1.00 86.12 79 ILE A N 1
ATOM 615 C CA . ILE A 1 79 ? 8.933 -6.441 0.171 1.00 86.12 79 ILE A CA 1
ATOM 616 C C . ILE A 1 79 ? 9.142 -6.494 1.688 1.00 86.12 79 ILE A C 1
ATOM 618 O O . ILE A 1 79 ? 8.251 -6.939 2.410 1.00 86.12 79 ILE A O 1
ATOM 622 N N . GLN A 1 80 ? 10.303 -6.056 2.186 1.00 86.56 80 GLN A N 1
ATOM 623 C CA . GLN A 1 80 ? 10.603 -6.087 3.619 1.00 86.56 80 GLN A CA 1
ATOM 624 C C . GLN A 1 80 ? 9.626 -5.230 4.430 1.00 86.56 80 GLN A C 1
ATOM 626 O O . GLN A 1 80 ? 9.188 -5.681 5.488 1.00 86.56 80 GLN A O 1
ATOM 631 N N . ARG A 1 81 ? 9.238 -4.052 3.922 1.00 88.94 81 ARG A N 1
ATOM 632 C CA . ARG A 1 81 ? 8.217 -3.196 4.543 1.00 88.94 81 ARG A CA 1
ATOM 633 C C . ARG A 1 81 ? 6.853 -3.879 4.578 1.00 88.94 81 ARG A C 1
ATOM 635 O O . ARG A 1 81 ? 6.275 -4.034 5.653 1.00 88.94 81 ARG A O 1
ATOM 642 N N . LEU A 1 82 ? 6.380 -4.396 3.441 1.00 90.19 82 LEU A N 1
ATOM 643 C CA . LEU A 1 82 ? 5.110 -5.132 3.364 1.00 90.19 82 LEU A CA 1
ATOM 644 C C . LEU A 1 82 ? 5.082 -6.346 4.300 1.00 90.19 82 LEU A C 1
ATOM 646 O O . LEU A 1 82 ? 4.074 -6.610 4.955 1.00 90.19 82 LEU A O 1
ATOM 650 N N . TYR A 1 83 ? 6.193 -7.075 4.409 1.00 87.94 83 TYR A N 1
ATOM 651 C CA . TYR A 1 83 ? 6.292 -8.280 5.230 1.00 87.94 83 TYR A CA 1
ATOM 652 C C . TYR A 1 83 ? 6.194 -8.009 6.742 1.00 87.94 83 TYR A C 1
ATOM 654 O O . TYR A 1 83 ? 5.972 -8.941 7.521 1.00 87.94 83 TYR A O 1
ATOM 662 N N . GLN A 1 84 ? 6.299 -6.753 7.187 1.00 87.69 84 GLN A N 1
ATOM 663 C CA . GLN A 1 84 ? 5.984 -6.371 8.570 1.00 87.69 84 GLN A CA 1
ATOM 664 C C . GLN A 1 84 ? 4.490 -6.564 8.876 1.00 87.69 84 GLN A C 1
ATOM 666 O O . GLN A 1 84 ? 4.121 -6.913 9.996 1.00 87.69 84 GLN A O 1
ATOM 671 N N . LEU A 1 85 ? 3.626 -6.460 7.860 1.00 89.44 85 LEU A N 1
ATOM 672 C CA . LEU A 1 85 ? 2.186 -6.682 7.987 1.00 89.44 85 LEU A CA 1
ATOM 673 C C . LEU A 1 85 ? 1.777 -8.164 7.918 1.00 89.44 85 LEU A C 1
ATOM 675 O O . LEU A 1 85 ? 0.592 -8.466 8.036 1.00 89.44 85 LEU A O 1
ATOM 679 N N . ARG A 1 86 ? 2.720 -9.112 7.798 1.00 86.69 86 ARG A N 1
ATOM 680 C CA . ARG A 1 86 ? 2.423 -10.560 7.688 1.00 86.69 86 ARG A CA 1
ATOM 681 C C . ARG A 1 86 ? 1.614 -11.135 8.853 1.00 86.69 86 ARG A C 1
ATOM 683 O O . ARG A 1 86 ? 0.986 -12.179 8.718 1.00 86.69 86 ARG A O 1
ATOM 690 N N . HIS A 1 87 ? 1.665 -10.483 10.013 1.00 85.00 87 HIS A N 1
ATOM 691 C CA . HIS A 1 87 ? 0.933 -10.900 11.207 1.00 85.00 87 HIS A CA 1
ATOM 692 C C . HIS A 1 87 ? -0.571 -10.592 11.109 1.00 85.00 87 HIS A C 1
ATOM 694 O O . HIS A 1 87 ? -1.370 -11.180 11.837 1.00 85.00 87 HIS A O 1
ATOM 700 N N . PHE A 1 88 ? -0.976 -9.718 10.181 1.00 88.25 88 PHE A N 1
ATOM 701 C CA . PHE A 1 88 ? -2.373 -9.456 9.860 1.00 88.25 88 PHE A CA 1
ATOM 702 C C . PHE A 1 88 ? -2.847 -10.463 8.807 1.00 88.25 88 PHE A C 1
ATOM 704 O O . PHE A 1 88 ? -2.725 -10.223 7.611 1.00 88.25 88 PHE A O 1
ATOM 711 N N . VAL A 1 89 ? -3.415 -11.586 9.256 1.00 83.50 89 VAL A N 1
ATOM 712 C CA . VAL A 1 89 ? -3.829 -12.724 8.400 1.00 83.50 89 VAL A CA 1
ATOM 713 C C . VAL A 1 89 ? -4.770 -12.353 7.245 1.00 83.50 89 VAL A C 1
ATOM 715 O O . VAL A 1 89 ? -4.783 -13.016 6.213 1.00 83.50 89 VAL A O 1
ATOM 718 N N . ASP A 1 90 ? -5.534 -11.276 7.409 1.00 89.94 90 ASP A N 1
ATOM 719 C CA . ASP A 1 90 ? -6.488 -10.768 6.423 1.00 89.94 90 ASP A CA 1
ATOM 720 C C . ASP A 1 90 ? -5.902 -9.694 5.488 1.00 89.94 90 ASP A C 1
ATOM 722 O O . ASP A 1 90 ? -6.614 -9.190 4.613 1.00 89.94 90 ASP A O 1
ATOM 726 N N . CYS A 1 91 ? -4.646 -9.293 5.696 1.00 93.94 91 CYS A N 1
ATOM 727 C CA . CYS A 1 91 ? -3.988 -8.258 4.915 1.00 93.94 91 CYS A CA 1
ATOM 728 C C . CYS A 1 91 ? -3.312 -8.869 3.686 1.00 93.94 91 CYS A C 1
ATOM 730 O O . CYS A 1 91 ? -2.424 -9.714 3.791 1.00 93.94 91 CYS A O 1
ATOM 732 N N . LYS A 1 92 ? -3.729 -8.425 2.500 1.00 95.31 92 LYS A N 1
ATOM 733 C CA . LYS A 1 92 ? -3.113 -8.814 1.231 1.00 95.31 92 LYS A CA 1
ATOM 734 C C . LYS A 1 92 ? -2.036 -7.805 0.840 1.00 95.31 92 LYS A C 1
ATOM 736 O O . LYS A 1 92 ? -2.284 -6.600 0.846 1.00 95.31 92 LYS A O 1
ATOM 741 N N . LEU A 1 93 ? -0.862 -8.307 0.477 1.00 93.06 93 LEU A N 1
ATOM 742 C CA . LEU A 1 93 ? 0.316 -7.504 0.157 1.00 93.06 93 LEU A CA 1
ATOM 743 C C . LEU A 1 93 ? 0.509 -7.458 -1.360 1.00 93.06 93 LEU A C 1
ATOM 745 O O . LEU A 1 93 ? 0.495 -8.503 -2.012 1.00 93.06 93 LEU A O 1
ATOM 749 N N . PHE A 1 94 ? 0.687 -6.263 -1.916 1.00 92.50 94 PHE A N 1
ATOM 750 C CA . PHE A 1 94 ? 0.849 -6.046 -3.349 1.00 92.50 94 PHE A CA 1
ATOM 751 C C . PHE A 1 94 ? 2.104 -5.243 -3.632 1.00 92.50 94 PHE A C 1
ATOM 753 O O . PHE A 1 94 ? 2.346 -4.202 -3.027 1.00 92.50 94 PHE A O 1
ATOM 760 N N . VAL A 1 95 ? 2.846 -5.701 -4.631 1.00 88.62 95 VAL A N 1
ATOM 761 C CA . VAL A 1 95 ? 3.872 -4.904 -5.289 1.00 88.62 95 VAL A CA 1
ATOM 762 C C . VAL A 1 95 ? 3.314 -4.495 -6.645 1.00 88.62 95 VAL A C 1
ATOM 764 O O . VAL A 1 95 ? 2.931 -5.343 -7.452 1.00 88.62 95 VAL A O 1
ATOM 767 N N . VAL A 1 96 ? 3.211 -3.192 -6.867 1.00 88.88 96 VAL A N 1
ATOM 768 C CA . VAL A 1 96 ? 2.683 -2.583 -8.082 1.00 88.88 96 VAL A CA 1
ATOM 769 C C . VAL A 1 96 ? 3.863 -2.115 -8.916 1.00 88.88 96 VAL A C 1
ATOM 771 O O . VAL A 1 96 ? 4.664 -1.296 -8.478 1.00 88.88 96 VAL A O 1
ATOM 774 N N . ILE A 1 97 ? 3.957 -2.644 -10.130 1.00 83.44 97 ILE A N 1
ATOM 775 C CA . ILE A 1 97 ? 5.002 -2.304 -11.094 1.00 83.44 97 ILE A CA 1
ATOM 776 C C . ILE A 1 97 ? 4.387 -1.756 -12.371 1.00 83.44 97 ILE A C 1
ATOM 778 O O . ILE A 1 97 ? 3.222 -2.013 -12.683 1.00 83.44 97 ILE A O 1
ATOM 782 N N . GLU A 1 98 ? 5.183 -1.023 -13.140 1.00 77.19 98 GLU A N 1
ATOM 783 C CA . GLU A 1 98 ? 4.774 -0.603 -14.472 1.00 77.19 98 GLU A CA 1
ATOM 784 C C . GLU A 1 98 ? 4.637 -1.809 -15.415 1.00 77.19 98 GLU A C 1
ATOM 786 O O . GLU A 1 98 ? 5.514 -2.672 -15.496 1.00 77.19 98 GLU A O 1
ATOM 791 N N . ALA A 1 99 ? 3.521 -1.861 -16.145 1.00 67.81 99 ALA A N 1
ATOM 792 C CA . ALA A 1 99 ? 3.294 -2.871 -17.164 1.00 67.81 99 ALA A CA 1
ATOM 793 C C . ALA A 1 99 ? 4.063 -2.516 -18.448 1.00 67.81 99 ALA A C 1
ATOM 795 O O . ALA A 1 99 ? 3.779 -1.504 -19.086 1.00 67.81 99 ALA A O 1
ATOM 796 N N . GLY A 1 100 ? 4.985 -3.392 -18.854 1.00 65.25 100 GLY A N 1
ATOM 797 C CA . GLY A 1 100 ? 5.702 -3.307 -20.130 1.00 65.25 100 GLY A CA 1
ATOM 798 C C . GLY A 1 100 ? 7.183 -2.936 -19.998 1.00 65.25 100 GLY A C 1
ATOM 799 O O . GLY A 1 100 ? 7.574 -2.148 -19.143 1.00 65.25 100 GLY A O 1
ATOM 800 N N . GLY A 1 101 ? 8.002 -3.523 -20.877 1.00 61.41 101 GLY A N 1
ATOM 801 C CA . GLY A 1 101 ? 9.457 -3.346 -20.938 1.00 61.41 101 GLY A CA 1
ATOM 802 C C . GLY A 1 101 ? 10.250 -4.500 -20.315 1.00 61.41 101 GLY A C 1
ATOM 803 O O . GLY A 1 101 ? 9.731 -5.258 -19.495 1.00 61.41 101 GLY A O 1
ATOM 804 N N . ASP A 1 102 ? 11.533 -4.604 -20.677 1.00 59.78 102 ASP A N 1
ATOM 805 C CA . ASP A 1 102 ? 12.482 -5.597 -20.134 1.00 59.78 102 ASP A CA 1
ATOM 806 C C . ASP A 1 102 ? 12.596 -5.519 -18.596 1.00 59.78 102 ASP A C 1
ATOM 808 O O . ASP A 1 102 ? 12.968 -6.482 -17.922 1.00 59.78 102 ASP A O 1
ATOM 812 N N . SER A 1 103 ? 12.232 -4.368 -18.021 1.00 64.69 103 SER A N 1
ATOM 813 C CA . SER A 1 103 ? 12.176 -4.123 -16.584 1.00 64.69 103 SER A CA 1
ATOM 814 C C . SER A 1 103 ? 11.116 -4.963 -15.873 1.00 64.69 103 SER A C 1
ATOM 816 O O . SER A 1 103 ? 11.409 -5.439 -14.784 1.00 64.69 103 SER A O 1
ATOM 818 N N . ALA A 1 104 ? 9.932 -5.192 -16.454 1.00 70.44 104 ALA A N 1
ATOM 819 C CA . ALA A 1 104 ? 8.835 -5.902 -15.787 1.00 70.44 104 ALA A CA 1
ATOM 820 C C . ALA A 1 104 ? 9.118 -7.407 -15.635 1.00 70.44 104 ALA A C 1
ATOM 822 O O . ALA A 1 104 ? 8.883 -7.988 -14.574 1.00 70.44 104 ALA A O 1
ATOM 823 N N . GLU A 1 105 ? 9.686 -8.041 -16.664 1.00 75.31 105 GLU A N 1
ATOM 824 C CA . GLU A 1 105 ? 10.094 -9.449 -16.599 1.00 75.31 105 GLU A CA 1
ATOM 825 C C . GLU A 1 105 ? 11.306 -9.635 -15.675 1.00 75.31 105 GLU A C 1
ATOM 827 O O . GLU A 1 105 ? 11.311 -10.519 -14.817 1.00 75.31 105 GLU A O 1
ATOM 832 N N . ALA A 1 106 ? 12.308 -8.752 -15.770 1.00 74.31 106 ALA A N 1
ATOM 833 C CA . ALA A 1 106 ? 13.437 -8.750 -14.843 1.00 74.31 106 ALA A CA 1
ATOM 834 C C . ALA A 1 106 ? 12.991 -8.515 -13.390 1.00 74.31 106 ALA A C 1
ATOM 836 O O . ALA A 1 106 ? 13.569 -9.092 -12.466 1.00 74.31 106 ALA A O 1
ATOM 837 N N . TYR A 1 107 ? 11.960 -7.692 -13.182 1.00 76.00 107 TYR A N 1
ATOM 838 C CA . TYR A 1 107 ? 11.358 -7.452 -11.877 1.00 76.00 107 TYR A CA 1
ATOM 839 C C . TYR A 1 107 ? 10.690 -8.703 -11.333 1.00 76.00 107 TYR A C 1
ATOM 841 O O . TYR A 1 107 ? 10.978 -9.107 -10.210 1.00 76.00 107 TYR A O 1
ATOM 849 N N . ARG A 1 108 ? 9.845 -9.342 -12.146 1.00 78.25 108 ARG A N 1
ATOM 850 C CA . ARG A 1 108 ? 9.170 -10.586 -11.783 1.00 78.25 108 ARG A CA 1
ATOM 851 C C . ARG A 1 108 ? 10.178 -11.669 -11.412 1.00 78.25 108 ARG A C 1
ATOM 853 O O . ARG A 1 108 ? 10.080 -12.234 -10.336 1.00 78.25 108 ARG A O 1
ATOM 860 N N . ASN A 1 109 ? 11.228 -11.842 -12.212 1.00 80.06 109 ASN A N 1
ATOM 861 C CA . ASN A 1 109 ? 12.301 -12.790 -11.911 1.00 80.06 109 ASN A CA 1
ATOM 862 C C . ASN A 1 109 ? 13.041 -12.464 -10.598 1.00 80.06 109 ASN A C 1
ATOM 864 O O . ASN A 1 109 ? 13.457 -13.374 -9.883 1.00 80.06 109 ASN A O 1
ATOM 868 N N . LYS A 1 110 ? 13.240 -11.181 -10.259 1.00 77.50 110 LYS A N 1
ATOM 869 C CA . LYS A 1 110 ? 13.817 -10.780 -8.961 1.00 77.50 110 LYS A CA 1
ATOM 870 C C . LYS A 1 110 ? 12.851 -11.038 -7.808 1.00 77.50 110 LYS A C 1
ATOM 872 O O . LYS A 1 110 ? 13.293 -11.507 -6.767 1.00 77.50 110 LYS A O 1
ATOM 877 N N . PHE A 1 111 ? 11.572 -10.724 -7.993 1.00 79.75 111 PHE A N 1
ATOM 878 C CA . PHE A 1 111 ? 10.518 -10.973 -7.018 1.00 79.75 111 PHE A CA 1
ATOM 879 C C . PHE A 1 111 ? 10.413 -12.467 -6.711 1.00 79.75 111 PHE A C 1
ATOM 881 O O . PHE A 1 111 ? 10.545 -12.839 -5.550 1.00 79.75 111 PHE A O 1
ATOM 888 N N . ASP A 1 112 ? 10.299 -13.304 -7.747 1.00 81.50 112 ASP A N 1
ATOM 889 C CA . ASP A 1 112 ? 10.211 -14.764 -7.645 1.00 81.50 112 ASP A CA 1
ATOM 890 C C . ASP A 1 112 ? 11.412 -15.328 -6.868 1.00 81.50 112 ASP A C 1
ATOM 892 O O . ASP A 1 112 ? 11.246 -16.065 -5.901 1.00 81.50 112 ASP A O 1
ATOM 896 N N . ARG A 1 113 ? 12.633 -14.865 -7.173 1.00 81.94 113 ARG A N 1
ATOM 897 C CA . ARG A 1 113 ? 13.830 -15.246 -6.404 1.00 81.94 113 ARG A CA 1
ATOM 898 C C . ARG A 1 113 ? 13.780 -14.820 -4.938 1.00 81.94 113 ARG A C 1
ATOM 900 O O . ARG A 1 113 ? 14.278 -15.559 -4.101 1.00 81.94 113 ARG A O 1
ATOM 907 N N . ILE A 1 114 ? 13.242 -13.638 -4.630 1.00 76.88 114 ILE A N 1
ATOM 908 C CA . ILE A 1 114 ? 13.162 -13.125 -3.252 1.00 76.88 114 ILE A CA 1
ATOM 909 C C . ILE A 1 114 ? 12.118 -13.894 -2.436 1.00 76.88 114 ILE A C 1
ATOM 911 O O . ILE A 1 114 ? 12.346 -14.128 -1.254 1.00 76.88 114 ILE A O 1
ATOM 915 N N . ILE A 1 115 ? 10.990 -14.282 -3.038 1.00 75.94 115 ILE A N 1
ATOM 916 C CA . ILE A 1 115 ? 9.956 -15.062 -2.340 1.00 75.94 115 ILE A CA 1
ATOM 917 C C . ILE A 1 115 ? 10.332 -16.545 -2.202 1.00 75.94 115 ILE A C 1
ATOM 919 O O . ILE A 1 115 ? 9.885 -17.191 -1.259 1.00 75.94 115 ILE A O 1
ATOM 923 N N . GLU A 1 116 ? 11.131 -17.084 -3.131 1.00 78.94 116 GLU A N 1
ATOM 924 C CA . GLU A 1 116 ? 11.664 -18.451 -3.070 1.00 78.94 116 GLU A CA 1
ATOM 925 C C . GLU A 1 116 ? 12.858 -18.564 -2.120 1.00 78.94 116 GLU A C 1
ATOM 927 O O . GLU A 1 116 ? 13.044 -19.600 -1.479 1.00 78.94 116 GLU A O 1
ATOM 932 N N . SER A 1 117 ? 13.674 -17.512 -2.015 1.00 68.94 117 SER A N 1
ATOM 933 C CA . SER A 1 117 ? 14.680 -17.430 -0.966 1.00 68.94 117 SER A CA 1
ATOM 934 C C . SER A 1 117 ? 13.973 -17.281 0.373 1.00 68.94 117 SER A C 1
ATOM 936 O O . SER A 1 117 ? 13.197 -16.345 0.556 1.00 68.94 117 SER A O 1
ATOM 938 N N . ASP A 1 118 ? 14.251 -18.180 1.314 1.00 56.16 118 ASP A N 1
ATOM 939 C CA . ASP A 1 118 ? 13.848 -17.987 2.703 1.00 56.16 118 ASP A CA 1
ATOM 940 C C . ASP A 1 118 ? 14.312 -16.583 3.134 1.00 56.16 118 ASP A C 1
ATOM 942 O O . ASP A 1 118 ? 15.513 -16.305 3.051 1.00 56.16 118 ASP A O 1
ATOM 946 N N . PRO A 1 119 ? 13.410 -15.665 3.539 1.00 56.31 119 PRO A N 1
ATOM 947 C CA . PRO A 1 119 ? 13.777 -14.282 3.839 1.00 56.31 119 PRO A CA 1
ATOM 948 C C . PRO A 1 119 ? 14.797 -14.148 4.988 1.00 56.31 119 PRO A C 1
ATOM 950 O O . PRO A 1 119 ? 15.222 -13.025 5.2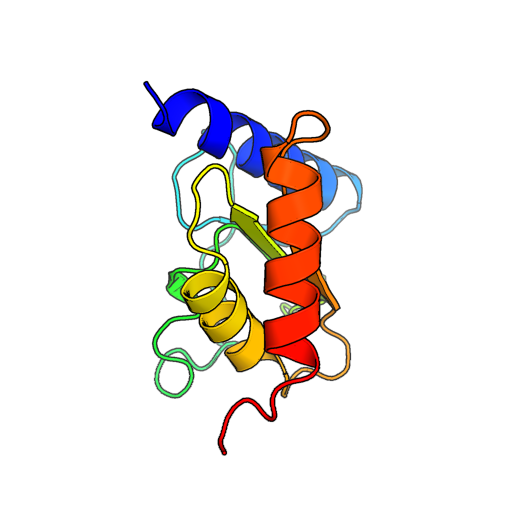74 1.00 56.31 119 PRO A O 1
ATOM 953 N N . PHE A 1 120 ? 15.197 -15.264 5.623 1.00 50.34 120 PHE A N 1
ATOM 954 C CA . PHE A 1 120 ? 16.139 -15.331 6.741 1.00 50.34 120 PHE A CA 1
ATOM 955 C C . PHE A 1 120 ? 17.216 -16.443 6.684 1.00 50.34 120 PHE A C 1
ATOM 957 O O . PHE A 1 120 ? 17.824 -16.687 7.727 1.00 50.34 120 PHE A O 1
ATOM 964 N N . ASN A 1 121 ? 17.506 -17.080 5.535 1.00 42.94 121 ASN A N 1
ATOM 965 C CA . ASN A 1 121 ? 18.739 -17.891 5.383 1.00 42.94 121 ASN A CA 1
ATOM 966 C C . ASN A 1 121 ? 19.836 -17.153 4.607 1.00 42.94 121 ASN A C 1
ATOM 968 O O . ASN A 1 121 ? 19.547 -16.635 3.505 1.00 42.94 121 ASN A O 1
#

Radius of gyration: 14.38 Å; chains: 1; bounding box: 34×34×39 Å